Protein AF-A0A965ZUI9-F1 (afdb_monomer)

Structure (mmCIF, N/CA/C/O backbone):
data_AF-A0A965ZUI9-F1
#
_entry.id   AF-A0A965ZUI9-F1
#
loop_
_atom_site.group_PDB
_atom_site.id
_atom_site.type_symbol
_atom_site.label_atom_id
_atom_site.label_alt_id
_atom_site.label_comp_id
_atom_site.label_asym_id
_atom_site.label_entity_id
_atom_site.label_seq_id
_atom_site.pdbx_PDB_ins_code
_atom_site.Cartn_x
_atom_site.Cartn_y
_atom_site.Cartn_z
_atom_site.occupancy
_atom_site.B_iso_or_equiv
_atom_site.auth_seq_id
_atom_site.auth_comp_id
_atom_site.auth_asym_id
_atom_site.auth_atom_id
_atom_site.pdbx_PDB_model_num
ATOM 1 N N . MET A 1 1 ? 13.467 2.996 -20.764 1.00 70.00 1 MET A N 1
ATOM 2 C CA . MET A 1 1 ? 12.490 3.868 -20.070 1.00 70.00 1 MET A CA 1
ATOM 3 C C . MET A 1 1 ? 11.149 3.977 -20.804 1.00 70.00 1 MET A C 1
ATOM 5 O O . MET A 1 1 ? 10.152 3.563 -20.232 1.00 70.00 1 MET A O 1
ATOM 9 N N . TYR A 1 2 ? 11.096 4.438 -22.065 1.00 83.62 2 TYR A N 1
ATOM 10 C CA . TYR A 1 2 ? 9.827 4.562 -22.817 1.00 83.62 2 TYR A CA 1
ATOM 11 C C . TYR A 1 2 ? 9.056 3.245 -22.986 1.00 83.62 2 TYR A C 1
ATOM 13 O O . TYR A 1 2 ? 7.838 3.246 -22.861 1.00 83.62 2 TYR A O 1
ATOM 21 N N . SER A 1 3 ? 9.758 2.124 -23.203 1.00 86.81 3 SER A N 1
ATOM 22 C CA . SER A 1 3 ? 9.133 0.792 -23.276 1.00 86.81 3 SER A CA 1
ATOM 23 C C . SER A 1 3 ? 8.374 0.447 -21.988 1.00 86.81 3 SER A C 1
ATOM 25 O O . SER A 1 3 ? 7.198 0.108 -22.038 1.00 86.81 3 SER A O 1
ATOM 27 N N . ASN A 1 4 ? 8.997 0.636 -20.819 1.00 87.44 4 ASN A N 1
ATOM 28 C CA . ASN A 1 4 ? 8.360 0.354 -19.530 1.00 87.44 4 ASN A CA 1
ATOM 29 C C . ASN A 1 4 ? 7.111 1.219 -19.316 1.00 87.44 4 ASN A C 1
ATOM 31 O O . ASN A 1 4 ? 6.081 0.714 -18.881 1.00 87.44 4 ASN A O 1
ATOM 35 N N . LEU A 1 5 ? 7.193 2.514 -19.644 1.00 88.88 5 LEU A N 1
ATOM 36 C CA . LEU A 1 5 ? 6.052 3.426 -19.541 1.00 88.88 5 LEU A CA 1
ATOM 37 C C . LEU A 1 5 ? 4.929 3.032 -20.503 1.00 88.88 5 LEU A C 1
ATOM 39 O O . LEU A 1 5 ? 3.768 3.061 -20.111 1.00 88.88 5 LEU A O 1
ATOM 43 N N . ALA A 1 6 ? 5.259 2.614 -21.728 1.00 92.88 6 ALA A N 1
ATOM 44 C CA . ALA A 1 6 ? 4.278 2.122 -22.689 1.00 92.88 6 ALA A CA 1
ATOM 45 C C . ALA A 1 6 ? 3.588 0.846 -22.185 1.00 92.88 6 ALA A C 1
ATOM 47 O O . ALA A 1 6 ? 2.366 0.756 -22.242 1.00 92.88 6 ALA A O 1
ATOM 48 N N . ILE A 1 7 ? 4.344 -0.105 -21.630 1.00 92.38 7 ILE A N 1
ATOM 49 C CA . ILE A 1 7 ? 3.801 -1.341 -21.050 1.00 92.38 7 ILE A CA 1
ATOM 50 C C . ILE A 1 7 ? 2.856 -1.020 -19.885 1.00 92.38 7 ILE A C 1
ATOM 52 O O . ILE A 1 7 ? 1.738 -1.532 -19.851 1.00 92.38 7 ILE A O 1
ATOM 56 N N . LEU A 1 8 ? 3.266 -0.138 -18.965 1.00 91.44 8 LEU A N 1
ATOM 57 C CA . LEU A 1 8 ? 2.417 0.297 -17.853 1.00 91.44 8 LEU A CA 1
ATOM 58 C C . LEU A 1 8 ? 1.166 1.039 -18.334 1.00 91.44 8 LEU A C 1
ATOM 60 O O . LEU A 1 8 ? 0.082 0.794 -17.811 1.00 91.44 8 LEU 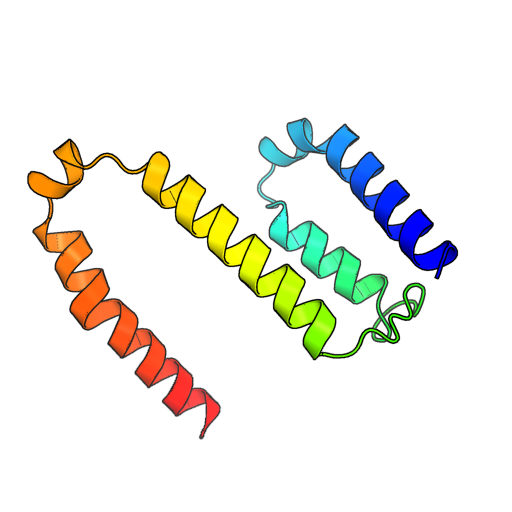A O 1
ATOM 64 N N . ALA A 1 9 ? 1.292 1.914 -19.333 1.00 94.12 9 ALA A N 1
ATOM 65 C CA . ALA A 1 9 ? 0.168 2.661 -19.889 1.00 94.12 9 ALA A CA 1
ATOM 66 C C . ALA A 1 9 ? -0.833 1.737 -20.594 1.00 94.12 9 ALA A C 1
ATOM 68 O O . ALA A 1 9 ? -2.034 1.851 -20.363 1.00 94.12 9 ALA A O 1
ATOM 69 N N . VAL A 1 10 ? -0.353 0.792 -21.409 1.00 95.50 10 VAL A N 1
ATOM 70 C CA . VAL A 1 10 ? -1.196 -0.205 -22.085 1.00 95.50 10 VAL A CA 1
ATOM 71 C C . VAL A 1 10 ? -1.888 -1.099 -21.063 1.00 95.50 10 VAL A C 1
ATOM 73 O O . VAL A 1 10 ? -3.090 -1.335 -21.178 1.00 95.50 10 VAL A O 1
ATOM 76 N N . PHE A 1 11 ? -1.164 -1.559 -20.040 1.00 95.00 11 PHE A N 1
ATOM 77 C CA . PHE A 1 11 ? -1.750 -2.353 -18.966 1.00 95.00 11 PHE A CA 1
ATOM 78 C C . PHE A 1 11 ? -2.809 -1.566 -18.190 1.00 95.00 11 PHE A C 1
ATOM 80 O O . PHE A 1 11 ? -3.922 -2.058 -18.016 1.00 95.00 11 PHE A O 1
ATOM 87 N N . GLY A 1 12 ? -2.500 -0.334 -17.779 1.00 94.94 12 GLY A N 1
ATOM 88 C CA . GLY A 1 12 ? -3.438 0.547 -17.087 1.00 94.94 12 GLY A CA 1
ATOM 89 C C . GLY A 1 12 ? -4.685 0.820 -17.923 1.00 94.94 12 GLY A C 1
ATOM 90 O O . GLY A 1 12 ? -5.795 0.674 -17.424 1.00 94.94 12 GLY A O 1
ATOM 91 N N . PHE A 1 13 ? -4.520 1.113 -19.214 1.00 96.31 13 PHE A N 1
ATOM 92 C CA . PHE A 1 13 ? -5.628 1.312 -20.147 1.00 96.31 13 PHE A CA 1
ATOM 93 C C . PHE A 1 13 ? -6.501 0.058 -20.285 1.00 96.31 13 PHE A C 1
ATOM 95 O O . PHE A 1 13 ? -7.723 0.137 -20.154 1.00 96.31 13 PHE A O 1
ATOM 102 N N . ALA A 1 14 ? -5.886 -1.108 -20.502 1.00 95.25 14 ALA A N 1
ATOM 103 C CA . ALA A 1 14 ? -6.602 -2.375 -20.607 1.00 95.25 14 ALA A CA 1
ATOM 104 C C . ALA A 1 14 ? -7.340 -2.718 -19.303 1.00 95.25 14 ALA A C 1
ATOM 106 O O . ALA A 1 14 ? -8.499 -3.134 -19.339 1.00 95.25 14 ALA A O 1
ATOM 107 N N . PHE A 1 15 ? -6.701 -2.493 -18.151 1.00 94.19 15 PHE A N 1
ATOM 108 C CA . PHE A 1 15 ? -7.326 -2.669 -16.847 1.00 94.19 15 PHE A CA 1
ATOM 109 C C . PHE A 1 15 ? -8.517 -1.723 -16.677 1.00 94.19 15 PHE A C 1
ATOM 111 O O . PHE A 1 15 ? -9.607 -2.189 -16.358 1.00 94.19 15 PHE A O 1
ATOM 118 N N . SER A 1 16 ? -8.360 -0.426 -16.953 1.00 93.81 16 SER A N 1
ATOM 119 C CA . SER A 1 16 ? -9.439 0.564 -16.855 1.00 93.81 16 SER A CA 1
ATOM 120 C C . SER A 1 16 ? -10.625 0.237 -17.765 1.00 93.81 16 SER A C 1
ATOM 122 O O . SER A 1 16 ? -11.769 0.382 -17.338 1.00 93.81 16 SER A O 1
ATOM 124 N N . ALA A 1 17 ? -10.378 -0.265 -18.978 1.00 94.75 17 ALA A N 1
ATOM 125 C CA . ALA A 1 17 ? -11.434 -0.672 -19.906 1.00 94.75 17 ALA A CA 1
ATOM 126 C C . ALA A 1 17 ? -12.283 -1.843 -19.373 1.00 94.75 17 ALA A C 1
ATOM 128 O O . ALA A 1 17 ? -13.474 -1.937 -19.670 1.00 94.75 17 ALA A O 1
ATOM 129 N N . VAL A 1 18 ? -11.687 -2.732 -18.572 1.00 93.06 18 VAL A N 1
ATOM 130 C CA . VAL A 1 18 ? -12.353 -3.931 -18.031 1.00 93.06 18 VAL A CA 1
ATOM 131 C C . VAL A 1 18 ? -12.696 -3.780 -16.539 1.00 93.06 18 VAL A C 1
ATOM 133 O O . VAL A 1 18 ? -13.398 -4.627 -15.984 1.00 93.06 18 VAL A O 1
ATOM 136 N N . ALA A 1 19 ? -12.288 -2.686 -15.887 1.00 90.75 19 ALA A N 1
ATOM 137 C CA . ALA A 1 19 ? -12.414 -2.473 -14.443 1.00 90.75 19 ALA A CA 1
ATOM 138 C C . ALA A 1 19 ? -13.854 -2.658 -13.939 1.00 90.75 19 ALA A C 1
ATOM 140 O O . ALA A 1 19 ? -14.078 -3.402 -12.987 1.00 90.75 19 ALA A O 1
ATOM 141 N N . GLY A 1 20 ? -14.846 -2.099 -14.643 1.00 88.31 20 GLY A N 1
ATOM 142 C CA . GLY A 1 20 ? -16.259 -2.259 -14.272 1.00 88.31 20 GLY A CA 1
ATOM 143 C C . GLY A 1 20 ? -16.780 -3.701 -14.381 1.00 88.31 20 GLY A C 1
ATOM 144 O O . GLY A 1 20 ? -17.730 -4.080 -13.697 1.00 88.31 20 GLY A O 1
ATOM 145 N N . ARG A 1 21 ? -16.161 -4.548 -15.217 1.00 87.00 21 ARG A N 1
ATOM 146 C CA . ARG A 1 21 ? -16.480 -5.984 -15.275 1.00 87.00 21 ARG A CA 1
ATOM 147 C C . ARG A 1 21 ? -15.746 -6.770 -14.190 1.00 87.00 21 ARG A C 1
ATOM 149 O O . ARG A 1 21 ? -16.318 -7.722 -13.660 1.00 87.00 21 ARG A O 1
ATOM 156 N N . ILE A 1 22 ? -14.522 -6.368 -13.850 1.00 86.56 22 ILE A N 1
ATOM 157 C CA . ILE A 1 22 ? -13.733 -6.952 -12.755 1.00 86.56 22 ILE A CA 1
ATOM 158 C C . ILE A 1 22 ? -14.409 -6.699 -11.407 1.00 86.56 22 ILE A C 1
ATOM 160 O O . ILE A 1 22 ? -14.446 -7.605 -10.584 1.00 86.56 22 ILE A O 1
ATOM 164 N N . GLU A 1 23 ? -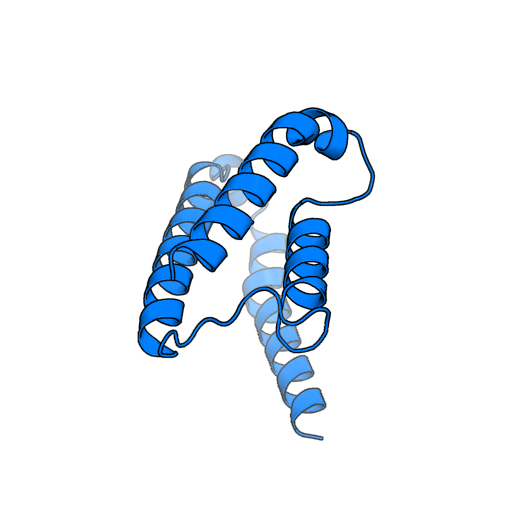15.036 -5.538 -11.211 1.00 84.50 23 GLU A N 1
ATOM 165 C CA . GLU A 1 23 ? -15.784 -5.215 -9.987 1.00 84.50 23 GLU A CA 1
ATOM 166 C C . GLU A 1 23 ? -16.925 -6.210 -9.694 1.00 84.50 23 GLU A C 1
ATOM 168 O O . GLU A 1 23 ? -17.279 -6.443 -8.542 1.00 84.50 23 GLU A O 1
ATOM 173 N N . ARG A 1 24 ? -17.471 -6.867 -10.728 1.00 83.94 24 ARG A N 1
ATOM 174 C CA . ARG A 1 24 ? -18.500 -7.916 -10.586 1.00 83.94 24 ARG A CA 1
ATOM 175 C C . ARG A 1 24 ? -17.926 -9.326 -10.394 1.00 83.94 24 ARG A C 1
ATOM 177 O O . ARG A 1 24 ? -18.691 -10.283 -10.275 1.00 83.94 24 ARG A O 1
ATOM 184 N N . SER A 1 25 ? -16.604 -9.481 -10.424 1.00 87.94 25 SER A N 1
ATOM 185 C CA . SER A 1 25 ? -15.895 -10.755 -10.277 1.00 87.94 25 SER A CA 1
ATOM 186 C C . SER A 1 25 ? -15.435 -10.982 -8.833 1.00 87.94 25 SER A C 1
ATOM 188 O O . SER A 1 25 ? -15.417 -10.075 -8.010 1.00 87.94 25 SER A O 1
ATOM 190 N N . ARG A 1 26 ? -15.010 -12.214 -8.523 1.00 85.56 26 ARG A N 1
ATOM 191 C CA . ARG A 1 2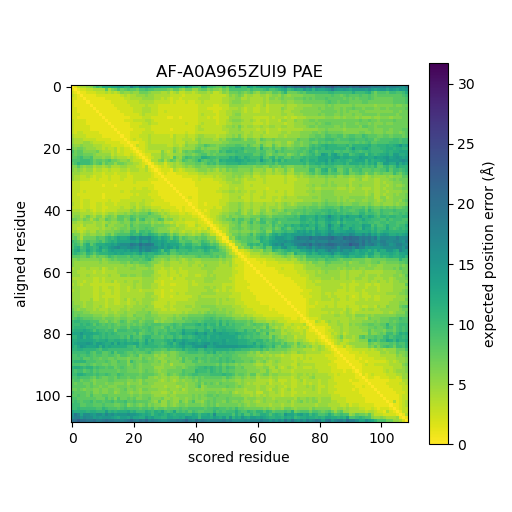6 ? -14.332 -12.543 -7.254 1.00 85.56 26 ARG A CA 1
ATOM 192 C C . ARG A 1 26 ? -12.863 -12.101 -7.224 1.00 85.56 26 ARG A C 1
ATOM 194 O O . ARG A 1 26 ? -12.239 -12.155 -6.170 1.00 85.56 26 ARG A O 1
ATOM 201 N N . ILE A 1 27 ? -12.294 -11.730 -8.372 1.00 88.44 27 ILE A N 1
ATOM 202 C CA . ILE A 1 27 ? -10.885 -11.338 -8.493 1.00 88.44 27 ILE A CA 1
ATOM 203 C C . ILE A 1 27 ? -10.763 -9.843 -8.201 1.00 88.44 27 ILE A C 1
ATOM 205 O O . ILE A 1 27 ? -11.358 -9.030 -8.904 1.00 88.44 27 ILE A O 1
ATOM 209 N N . SER A 1 28 ? -9.975 -9.481 -7.187 1.00 89.69 28 SER A N 1
ATOM 210 C CA . SER A 1 28 ? -9.743 -8.082 -6.826 1.00 89.69 28 SER A CA 1
ATOM 211 C C . SER A 1 28 ? -8.679 -7.430 -7.716 1.00 89.69 28 SER A C 1
ATOM 213 O O . SER A 1 28 ? -7.759 -8.092 -8.204 1.00 89.69 28 SER A O 1
ATOM 215 N N . GLY A 1 29 ? -8.778 -6.109 -7.896 1.00 89.25 29 GLY A N 1
ATOM 216 C CA . GLY A 1 29 ? -7.768 -5.313 -8.603 1.00 89.25 29 GLY A CA 1
ATOM 217 C C . GLY A 1 29 ? -6.334 -5.583 -8.116 1.00 89.25 29 GLY A C 1
ATOM 218 O O . GLY A 1 29 ? -5.492 -5.920 -8.947 1.00 89.25 29 GLY A O 1
ATOM 219 N N . PRO A 1 30 ? -6.049 -5.551 -6.797 1.00 91.88 30 PRO A N 1
ATOM 220 C CA . PRO A 1 30 ? -4.713 -5.838 -6.271 1.00 91.88 30 PRO A CA 1
ATOM 221 C C . PRO A 1 30 ? -4.124 -7.180 -6.728 1.00 91.88 30 PRO A C 1
ATOM 223 O O . PRO A 1 30 ? -2.943 -7.236 -7.058 1.00 91.88 30 PRO A O 1
ATOM 226 N N . ILE A 1 31 ? -4.932 -8.245 -6.824 1.00 93.44 31 ILE A N 1
ATOM 227 C CA . ILE A 1 31 ? -4.460 -9.560 -7.296 1.00 93.44 31 ILE A CA 1
ATOM 228 C C . ILE A 1 31 ? -3.978 -9.474 -8.749 1.00 93.44 31 ILE A C 1
ATOM 230 O O . ILE A 1 31 ? -2.926 -10.017 -9.084 1.00 93.44 31 ILE A O 1
ATOM 234 N N . ILE A 1 32 ? -4.718 -8.766 -9.607 1.00 93.94 32 ILE A N 1
ATOM 235 C CA . ILE A 1 32 ? -4.372 -8.600 -11.026 1.00 93.94 32 ILE A CA 1
ATOM 236 C C . ILE A 1 32 ? -3.073 -7.802 -11.170 1.00 93.94 32 ILE A C 1
ATOM 238 O O . ILE A 1 32 ? -2.199 -8.201 -11.937 1.00 93.94 32 ILE A O 1
ATOM 242 N N . PHE A 1 33 ? -2.918 -6.714 -10.411 1.00 93.00 33 PHE A N 1
ATOM 243 C CA . PHE A 1 33 ? -1.701 -5.897 -10.430 1.00 93.00 33 PHE A CA 1
ATOM 244 C C . PHE A 1 33 ? -0.474 -6.672 -9.930 1.00 93.00 33 PHE A C 1
ATOM 246 O O . PHE A 1 33 ? 0.584 -6.584 -10.550 1.00 93.00 33 PHE A O 1
ATOM 253 N N . ILE A 1 34 ? -0.612 -7.470 -8.864 1.00 93.50 34 ILE A N 1
ATOM 254 C CA . ILE A 1 34 ? 0.473 -8.327 -8.359 1.00 93.50 34 ILE A CA 1
ATOM 255 C C . ILE A 1 34 ? 0.864 -9.372 -9.407 1.00 93.50 34 ILE A C 1
ATOM 257 O O . ILE A 1 34 ? 2.047 -9.535 -9.701 1.00 93.50 34 ILE A O 1
ATOM 261 N N . PHE A 1 35 ? -0.115 -10.063 -9.995 1.00 94.25 35 PHE A N 1
ATOM 262 C CA . PHE A 1 35 ? 0.149 -11.100 -10.992 1.00 94.25 35 PHE A CA 1
ATOM 263 C C . PHE A 1 35 ? 0.802 -10.526 -12.252 1.00 94.25 35 PHE A C 1
ATOM 265 O O . PHE A 1 35 ? 1.773 -11.084 -12.761 1.00 94.25 35 PHE A O 1
ATOM 272 N N . PHE A 1 36 ? 0.319 -9.373 -12.717 1.00 94.19 36 PHE A N 1
ATOM 273 C CA . PHE A 1 36 ? 0.943 -8.651 -13.816 1.00 94.19 36 PHE A CA 1
ATOM 274 C C . PHE A 1 36 ? 2.380 -8.244 -13.479 1.00 94.19 36 PHE A C 1
ATOM 276 O O . PHE A 1 36 ? 3.270 -8.501 -14.280 1.00 94.19 36 PHE A O 1
ATOM 283 N N . GLY A 1 37 ? 2.629 -7.668 -12.299 1.00 91.25 37 GLY A N 1
ATOM 284 C CA . GLY A 1 37 ? 3.975 -7.285 -11.870 1.00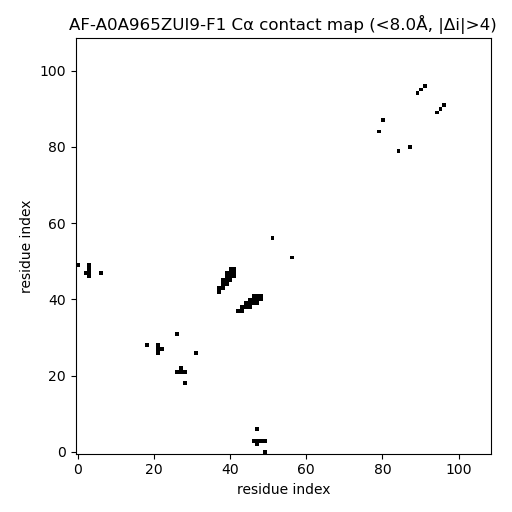 91.25 37 GLY A CA 1
ATOM 285 C C . GLY A 1 37 ? 4.937 -8.473 -11.792 1.00 91.25 37 GLY A C 1
ATOM 286 O O . GLY A 1 37 ? 6.073 -8.371 -12.250 1.00 91.25 37 GLY A O 1
ATOM 287 N N . LEU A 1 38 ? 4.469 -9.619 -11.290 1.00 92.75 38 LEU A N 1
ATOM 288 C CA . LEU A 1 38 ? 5.252 -10.855 -11.234 1.00 92.75 38 LEU A CA 1
ATOM 289 C C . LEU A 1 38 ? 5.601 -11.376 -12.637 1.00 92.75 38 LEU A C 1
ATOM 291 O O . LEU A 1 38 ? 6.751 -11.731 -12.889 1.00 92.75 38 LEU A O 1
ATOM 295 N N . LEU A 1 39 ? 4.627 -11.402 -13.552 1.00 94.06 39 LEU A N 1
ATOM 296 C CA . LEU A 1 39 ? 4.836 -11.864 -14.926 1.00 94.06 39 LEU A CA 1
ATOM 297 C C . LEU A 1 39 ? 5.656 -10.885 -15.768 1.00 94.06 39 LEU A C 1
ATOM 299 O O . LEU A 1 39 ? 6.455 -11.315 -16.589 1.00 94.06 39 LEU A O 1
ATOM 303 N N . ALA A 1 40 ? 5.445 -9.582 -15.615 1.00 91.31 40 ALA A N 1
ATOM 304 C CA . ALA A 1 40 ? 6.117 -8.565 -16.415 1.00 91.31 40 ALA A CA 1
ATOM 305 C C . ALA A 1 40 ? 7.512 -8.218 -15.871 1.00 91.31 40 ALA A C 1
ATOM 307 O O . ALA A 1 40 ? 8.353 -7.728 -16.625 1.00 91.31 40 ALA A O 1
ATOM 308 N N . GLY A 1 41 ? 7.763 -8.467 -14.584 1.00 87.06 41 GLY A N 1
ATOM 309 C CA . GLY A 1 41 ? 9.044 -8.224 -13.931 1.00 87.06 41 GLY A CA 1
ATOM 310 C C . GLY A 1 41 ? 10.126 -9.268 -14.251 1.00 87.06 41 GLY A C 1
ATOM 311 O O . GLY A 1 41 ? 9.891 -10.211 -15.014 1.00 87.06 41 GLY A O 1
ATOM 312 N N . PRO A 1 42 ? 11.319 -9.129 -13.641 1.00 84.56 42 PRO A N 1
ATOM 313 C CA . PRO A 1 42 ? 12.488 -9.972 -13.923 1.00 84.56 42 PRO A CA 1
ATOM 314 C C . PRO A 1 42 ? 12.291 -11.465 -13.630 1.00 84.56 42 PRO A C 1
ATOM 316 O O . PRO A 1 42 ? 12.912 -12.302 -14.271 1.00 84.56 42 PRO A O 1
ATOM 319 N N . LEU A 1 43 ? 11.422 -11.801 -12.670 1.00 84.88 43 LEU A N 1
ATOM 320 C CA . LEU A 1 43 ? 11.094 -13.185 -12.303 1.00 84.88 43 LEU A CA 1
ATOM 321 C C . LEU A 1 43 ? 10.197 -13.897 -13.333 1.00 84.88 43 LEU A C 1
ATOM 323 O O . LEU A 1 43 ? 10.086 -15.119 -13.290 1.00 84.88 43 LEU A O 1
ATOM 327 N N . GLY A 1 44 ? 9.536 -13.149 -14.220 1.00 88.56 44 GLY A N 1
ATOM 328 C CA . GLY A 1 44 ? 8.649 -13.680 -15.250 1.00 88.56 44 GLY A CA 1
ATOM 329 C C . GLY A 1 44 ? 9.258 -13.567 -16.645 1.00 88.56 44 GLY A C 1
ATOM 330 O O . GLY A 1 44 ? 10.197 -14.272 -17.000 1.00 88.56 44 GLY A O 1
ATOM 331 N N . LEU A 1 45 ? 8.683 -12.684 -17.456 1.00 88.06 45 LEU A N 1
ATOM 332 C CA . LEU A 1 45 ? 9.054 -12.435 -18.849 1.00 88.06 45 LEU A CA 1
ATOM 333 C C . LEU A 1 45 ? 10.170 -11.387 -18.993 1.00 88.06 45 LEU A C 1
ATOM 335 O O . LEU A 1 45 ? 10.648 -11.173 -20.104 1.00 88.06 45 LEU A O 1
ATOM 339 N N . GLY A 1 46 ? 10.557 -10.697 -17.911 1.00 85.88 46 GLY A N 1
ATOM 340 C CA . GLY A 1 46 ? 11.624 -9.688 -17.935 1.00 85.88 46 GLY A CA 1
ATOM 341 C C . GLY A 1 46 ? 11.330 -8.477 -18.830 1.00 85.88 46 GLY A C 1
ATOM 342 O O . GLY A 1 46 ? 12.253 -7.811 -19.296 1.00 85.88 46 GLY A O 1
ATOM 343 N N . LEU A 1 47 ? 10.048 -8.199 -19.092 1.00 85.56 47 LEU A N 1
ATOM 344 C CA . LEU A 1 47 ? 9.584 -7.128 -19.985 1.00 85.56 47 LEU A CA 1
ATOM 345 C C . LEU A 1 47 ? 9.824 -5.735 -19.394 1.00 85.56 47 LEU A C 1
ATOM 347 O O . LEU A 1 47 ? 10.011 -4.763 -20.127 1.00 85.56 47 LEU A O 1
ATOM 351 N N . ILE A 1 48 ? 9.789 -5.641 -18.067 1.00 82.81 48 ILE A N 1
ATOM 352 C CA . ILE A 1 48 ? 9.944 -4.408 -17.312 1.00 82.81 48 ILE A CA 1
ATOM 353 C C . ILE A 1 48 ? 11.267 -4.467 -16.549 1.00 82.81 48 ILE A C 1
ATOM 355 O O . ILE A 1 48 ? 11.408 -5.224 -15.591 1.00 82.81 48 ILE A O 1
ATOM 359 N N . ASN A 1 49 ? 12.207 -3.608 -16.942 1.00 77.50 49 ASN A N 1
ATOM 360 C CA . ASN A 1 49 ? 13.462 -3.394 -16.222 1.00 77.50 49 ASN A CA 1
ATOM 361 C C . ASN A 1 49 ? 13.483 -1.970 -15.680 1.00 77.50 49 ASN A C 1
ATOM 363 O O . ASN A 1 49 ? 13.766 -1.018 -16.413 1.00 77.50 49 ASN A O 1
ATOM 367 N N . PHE A 1 50 ? 13.094 -1.821 -14.418 1.00 70.75 50 PHE A N 1
ATOM 368 C CA . PHE A 1 50 ? 13.184 -0.561 -13.699 1.00 70.75 50 PHE A CA 1
ATOM 369 C C . PHE A 1 50 ? 14.511 -0.510 -12.957 1.00 70.75 50 PHE A C 1
ATOM 371 O O . PHE A 1 50 ? 14.676 -1.191 -11.953 1.00 70.75 50 PHE A O 1
ATOM 378 N N . ASP A 1 51 ? 15.425 0.326 -13.439 1.00 69.81 51 ASP A N 1
ATOM 379 C CA . ASP A 1 51 ? 16.607 0.748 -12.683 1.00 69.81 51 ASP A CA 1
ATOM 380 C C . ASP A 1 51 ? 16.219 1.941 -11.791 1.00 69.81 51 ASP A C 1
ATOM 382 O O . ASP A 1 51 ? 16.756 3.038 -11.895 1.00 69.81 51 ASP A O 1
ATOM 386 N N . ILE A 1 52 ? 15.131 1.766 -11.032 1.00 66.44 52 ILE A N 1
ATOM 387 C CA . ILE A 1 52 ? 14.591 2.786 -10.132 1.00 66.44 52 ILE A CA 1
ATOM 388 C C . ILE A 1 52 ? 15.273 2.580 -8.788 1.00 66.44 52 ILE A C 1
ATOM 390 O O . ILE A 1 52 ? 15.149 1.509 -8.185 1.00 66.44 52 ILE A O 1
ATOM 394 N N . GLU A 1 53 ? 15.967 3.606 -8.301 1.00 72.38 53 GLU A N 1
ATOM 395 C CA . GLU A 1 53 ? 16.532 3.570 -6.958 1.00 72.38 53 GLU A CA 1
ATOM 396 C C . GLU A 1 53 ? 15.418 3.355 -5.924 1.00 72.38 53 GLU A C 1
ATOM 398 O O . GLU A 1 53 ? 14.333 3.936 -6.007 1.00 72.38 53 GLU A O 1
ATOM 403 N N . ALA A 1 54 ? 15.694 2.552 -4.893 1.00 75.69 54 ALA A N 1
ATOM 404 C CA . ALA A 1 54 ? 14.729 2.260 -3.829 1.00 75.69 54 ALA A CA 1
ATOM 405 C C . ALA A 1 54 ? 14.141 3.533 -3.179 1.00 75.69 54 ALA A C 1
ATOM 407 O O . ALA A 1 54 ? 13.022 3.513 -2.665 1.00 75.69 54 ALA A O 1
ATOM 408 N N . VAL A 1 55 ? 14.881 4.647 -3.233 1.00 79.50 55 VAL A N 1
ATOM 409 C CA . VAL A 1 55 ? 14.457 5.967 -2.757 1.00 79.50 55 VAL A CA 1
ATOM 410 C C . VAL A 1 55 ? 13.282 6.514 -3.572 1.00 79.50 55 VAL A C 1
ATOM 412 O O . VAL A 1 55 ? 12.283 6.928 -2.987 1.00 79.50 55 VAL A O 1
ATOM 415 N N . GLU A 1 56 ? 13.351 6.476 -4.902 1.00 81.25 56 GLU A N 1
ATOM 416 C CA . GLU A 1 56 ? 12.288 6.994 -5.773 1.00 81.25 56 GLU A CA 1
ATOM 417 C C . GLU A 1 56 ? 11.000 6.172 -5.635 1.00 81.25 56 GLU A C 1
ATOM 419 O O . GLU A 1 56 ? 9.903 6.728 -5.524 1.00 81.25 56 GLU A O 1
ATOM 424 N N . MET A 1 57 ? 11.127 4.842 -5.547 1.00 84.50 57 MET A N 1
ATOM 425 C CA . MET A 1 57 ? 9.981 3.960 -5.306 1.00 84.50 57 MET A CA 1
ATOM 426 C C . MET A 1 57 ? 9.338 4.224 -3.939 1.00 84.50 57 MET A C 1
ATOM 428 O O . MET A 1 57 ? 8.109 4.234 -3.831 1.00 84.50 57 MET A O 1
ATOM 432 N N . ARG A 1 58 ? 10.148 4.479 -2.903 1.00 89.62 58 ARG A N 1
ATOM 433 C CA . ARG A 1 58 ? 9.648 4.812 -1.566 1.00 89.62 58 ARG A CA 1
ATOM 434 C C . ARG A 1 58 ? 8.833 6.103 -1.569 1.00 89.62 58 ARG A C 1
ATOM 436 O O . ARG A 1 58 ? 7.767 6.115 -0.968 1.00 89.62 58 ARG A O 1
ATOM 443 N N . VAL A 1 59 ? 9.264 7.146 -2.281 1.00 93.06 59 VAL A N 1
ATOM 444 C CA . VAL A 1 59 ? 8.497 8.404 -2.362 1.00 93.06 59 VAL A CA 1
ATOM 445 C C . VAL A 1 59 ? 7.106 8.167 -2.961 1.00 93.06 59 VAL A C 1
ATOM 447 O O . VAL A 1 59 ? 6.110 8.639 -2.412 1.00 93.06 59 VAL A O 1
ATOM 450 N N . ILE A 1 60 ? 7.010 7.399 -4.051 1.00 91.50 60 ILE A N 1
ATOM 451 C CA . ILE A 1 60 ? 5.717 7.077 -4.679 1.00 91.50 60 ILE A CA 1
ATOM 452 C C . ILE A 1 60 ? 4.850 6.238 -3.733 1.00 91.50 60 ILE A C 1
ATOM 454 O O . ILE A 1 60 ? 3.648 6.494 -3.612 1.00 91.50 60 ILE A O 1
ATOM 458 N N . ALA A 1 61 ? 5.444 5.257 -3.049 1.00 93.00 61 ALA A N 1
ATOM 459 C CA . ALA A 1 61 ? 4.739 4.410 -2.093 1.00 93.00 61 ALA A CA 1
ATOM 460 C C . ALA A 1 61 ? 4.200 5.218 -0.903 1.00 93.00 61 ALA A C 1
ATOM 462 O O . ALA A 1 61 ? 3.024 5.085 -0.572 1.00 93.00 61 ALA A O 1
ATOM 463 N N . ASP A 1 62 ? 5.015 6.094 -0.316 1.00 95.56 62 ASP A N 1
ATOM 464 C CA . ASP A 1 62 ? 4.633 6.928 0.826 1.00 95.56 62 ASP A CA 1
ATOM 465 C C . ASP A 1 62 ? 3.522 7.918 0.445 1.00 95.56 62 ASP A C 1
ATOM 467 O O . ASP A 1 62 ? 2.543 8.064 1.179 1.00 95.56 62 ASP A O 1
ATOM 471 N N . LEU A 1 63 ? 3.613 8.545 -0.735 1.00 97.00 63 LEU A N 1
ATOM 472 C CA . LEU A 1 63 ? 2.559 9.426 -1.250 1.00 97.00 63 LEU A CA 1
ATOM 473 C C . LEU A 1 63 ? 1.256 8.668 -1.520 1.00 97.00 63 LEU A C 1
ATOM 475 O O . LEU A 1 63 ? 0.176 9.146 -1.168 1.00 97.00 63 LEU A O 1
ATOM 479 N N . THR A 1 64 ? 1.346 7.478 -2.116 1.00 95.06 64 THR A N 1
ATOM 480 C CA . THR A 1 64 ? 0.172 6.638 -2.383 1.00 95.06 64 THR A CA 1
ATOM 481 C C . THR A 1 64 ? -0.470 6.177 -1.076 1.00 95.06 64 THR A C 1
ATOM 483 O O . THR A 1 64 ? -1.690 6.250 -0.937 1.00 95.06 64 THR A O 1
ATOM 486 N N . LEU A 1 65 ? 0.333 5.763 -0.092 1.00 96.69 65 LEU A N 1
ATOM 487 C CA . LEU A 1 65 ? -0.137 5.371 1.235 1.00 96.69 65 LEU A CA 1
ATOM 488 C C . LEU A 1 65 ? -0.826 6.542 1.940 1.00 96.69 65 LEU A C 1
ATOM 490 O O . LEU A 1 65 ? -1.918 6.367 2.477 1.00 96.69 65 LEU A O 1
ATOM 494 N N . ALA A 1 66 ? -0.228 7.734 1.907 1.00 97.62 66 ALA A N 1
ATOM 495 C CA . ALA A 1 66 ? -0.827 8.933 2.483 1.00 97.62 66 ALA A CA 1
ATOM 496 C C . ALA A 1 66 ? -2.185 9.250 1.837 1.00 97.62 66 ALA A C 1
ATOM 498 O O . ALA A 1 66 ? -3.152 9.520 2.550 1.00 97.62 66 ALA A O 1
ATOM 499 N N . LEU A 1 67 ? -2.283 9.159 0.506 1.00 97.62 67 LEU A N 1
ATOM 500 C CA . LEU A 1 67 ? -3.534 9.375 -0.221 1.00 97.62 67 LEU A CA 1
ATOM 501 C C . LEU A 1 67 ? -4.604 8.338 0.150 1.00 97.62 67 LEU A C 1
ATOM 503 O O . LEU A 1 67 ? -5.737 8.715 0.438 1.00 97.62 67 LEU A O 1
ATOM 507 N N . VAL A 1 68 ? -4.256 7.048 0.169 1.00 95.50 68 VAL A N 1
ATOM 508 C CA . VAL A 1 68 ? -5.196 5.965 0.506 1.00 95.50 68 VAL A CA 1
ATOM 509 C C . VAL A 1 68 ? -5.687 6.100 1.948 1.00 95.50 68 VAL A C 1
ATOM 511 O O . VAL A 1 68 ? -6.895 6.114 2.175 1.00 95.50 68 VAL A O 1
ATOM 514 N N . LEU A 1 69 ? -4.779 6.299 2.911 1.00 95.94 69 LEU A N 1
ATOM 515 C CA . LEU A 1 69 ? -5.142 6.509 4.317 1.00 95.94 69 LEU A CA 1
ATOM 516 C C . LEU A 1 69 ? -6.026 7.748 4.500 1.00 95.94 69 LEU A C 1
ATOM 518 O O . LEU A 1 69 ? -6.938 7.738 5.327 1.00 95.94 69 LEU A O 1
ATOM 522 N N . PHE A 1 70 ? -5.782 8.807 3.725 1.00 97.06 70 PHE A N 1
ATOM 523 C CA . PHE A 1 70 ? -6.612 10.006 3.746 1.00 97.06 70 PHE A CA 1
ATOM 524 C C . PHE A 1 70 ? -8.021 9.746 3.195 1.00 97.06 70 PHE A C 1
ATOM 526 O O . PHE A 1 70 ? -8.997 10.156 3.821 1.00 97.06 70 PHE A O 1
ATOM 533 N N . ILE A 1 71 ? -8.146 9.048 2.061 1.00 96.56 71 ILE A N 1
ATOM 534 C CA . ILE A 1 71 ? -9.445 8.695 1.464 1.00 96.56 71 ILE A CA 1
ATOM 535 C C . ILE A 1 71 ? -10.258 7.809 2.417 1.00 96.56 71 ILE A C 1
ATOM 537 O O . ILE A 1 71 ? -11.450 8.055 2.621 1.00 96.56 71 ILE A O 1
ATOM 541 N N . ASP A 1 72 ? -9.621 6.818 3.038 1.00 94.19 72 ASP A N 1
ATOM 542 C CA . ASP A 1 72 ? -10.278 5.938 4.006 1.00 94.19 72 ASP A CA 1
ATOM 543 C C . ASP A 1 72 ? -10.733 6.716 5.250 1.00 94.19 72 ASP A C 1
ATOM 545 O O . ASP A 1 72 ? -11.859 6.537 5.723 1.00 94.19 72 ASP A O 1
ATOM 549 N N . ALA A 1 73 ? -9.902 7.638 5.749 1.00 92.50 73 ALA A N 1
ATOM 550 C CA . ALA 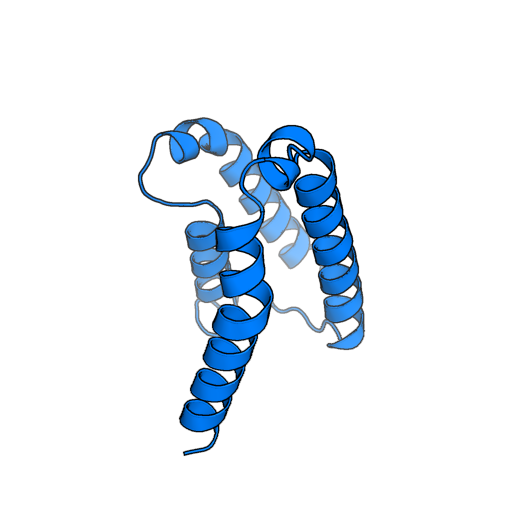A 1 73 ? -10.261 8.510 6.865 1.00 92.50 73 ALA A CA 1
ATOM 551 C C . ALA A 1 73 ? -11.409 9.474 6.517 1.00 92.50 73 ALA A C 1
ATOM 553 O O . ALA A 1 73 ? -12.291 9.693 7.348 1.00 92.50 73 ALA A O 1
ATOM 554 N N . ALA A 1 74 ? -11.433 10.023 5.298 1.00 95.06 74 ALA A N 1
ATOM 555 C CA . ALA A 1 74 ? -12.479 10.933 4.833 1.00 95.06 74 ALA A CA 1
ATOM 556 C C . ALA A 1 74 ? -13.845 10.239 4.683 1.00 95.06 74 ALA A C 1
ATOM 558 O O . ALA A 1 74 ? -14.879 10.853 4.943 1.00 95.06 74 ALA A O 1
ATOM 559 N N . ASN A 1 75 ? -13.854 8.956 4.310 1.00 94.19 75 ASN A N 1
ATOM 560 C CA . ASN A 1 75 ? -15.074 8.151 4.197 1.00 94.19 75 ASN A CA 1
ATOM 561 C C . ASN A 1 75 ? -15.537 7.537 5.535 1.00 94.19 75 ASN A C 1
ATOM 563 O O . ASN A 1 75 ? -16.625 6.958 5.608 1.00 94.19 75 ASN A O 1
ATOM 567 N N . ALA A 1 76 ? -14.744 7.640 6.606 1.00 92.00 76 ALA A N 1
ATOM 568 C CA . ALA A 1 76 ? -15.059 7.014 7.884 1.00 92.00 76 ALA A CA 1
ATOM 569 C C . ALA A 1 76 ? -16.243 7.694 8.601 1.00 92.00 76 ALA A C 1
ATOM 571 O O . ALA A 1 76 ? -16.259 8.898 8.857 1.00 92.00 76 ALA A O 1
ATOM 572 N N . ASN A 1 77 ? -17.232 6.900 9.025 1.00 90.25 77 ASN A N 1
ATOM 573 C CA . ASN A 1 77 ? -18.387 7.404 9.768 1.00 90.25 77 ASN A CA 1
ATOM 574 C C . ASN A 1 77 ? -18.075 7.538 11.273 1.00 90.25 77 ASN A C 1
ATOM 576 O O . ASN A 1 77 ? -18.252 6.596 12.056 1.00 90.25 77 ASN A O 1
ATOM 580 N N . LEU A 1 78 ? -17.652 8.734 11.699 1.00 88.12 78 LEU A N 1
ATOM 581 C CA . LEU A 1 78 ? -17.327 9.012 13.106 1.00 88.12 78 LEU A CA 1
ATOM 582 C C . LEU A 1 78 ? -18.522 8.857 14.060 1.00 88.12 78 LEU A C 1
ATOM 584 O O . LEU A 1 78 ? -18.323 8.545 15.234 1.00 88.12 78 LEU A O 1
ATOM 588 N N . SER A 1 79 ? -19.754 9.064 13.583 1.00 88.81 79 SER A N 1
ATOM 589 C CA . SER A 1 79 ? -20.959 8.912 14.409 1.00 88.81 79 SER A CA 1
ATOM 590 C C . SER A 1 79 ? -21.143 7.453 14.839 1.00 88.81 79 SER A C 1
ATOM 592 O O . SER A 1 79 ? -21.259 7.161 16.029 1.00 88.81 79 SER A O 1
ATOM 594 N N . THR A 1 80 ? -21.042 6.521 13.888 1.00 88.62 80 THR A N 1
ATOM 595 C CA . THR A 1 80 ? -21.125 5.079 14.165 1.00 88.62 80 THR A CA 1
ATOM 596 C C . THR A 1 80 ? -19.954 4.613 15.025 1.00 88.62 80 THR A C 1
ATOM 598 O O . THR A 1 80 ? -20.150 3.829 15.958 1.00 88.62 80 THR A O 1
ATOM 601 N N . LEU A 1 81 ? -18.750 5.135 14.756 1.00 85.81 81 LEU A N 1
ATOM 602 C CA . LEU A 1 81 ? -17.555 4.811 15.530 1.00 85.81 81 LEU A CA 1
ATOM 603 C C . LEU A 1 81 ? -17.689 5.238 16.992 1.00 85.81 81 LEU A C 1
ATOM 605 O O . LEU A 1 81 ? -17.302 4.472 17.864 1.00 85.81 81 LEU A O 1
ATOM 609 N N . ARG A 1 82 ? -18.260 6.414 17.286 1.00 85.12 82 ARG A N 1
ATOM 610 C CA . ARG A 1 82 ? -18.497 6.852 18.673 1.00 85.12 82 ARG A CA 1
ATOM 611 C C . ARG A 1 82 ? -19.478 5.937 19.404 1.00 85.12 82 ARG A C 1
ATOM 613 O O . ARG A 1 82 ? -19.229 5.599 20.557 1.00 85.12 82 ARG A O 1
ATOM 620 N N . THR A 1 83 ? -20.541 5.497 18.733 1.00 88.56 83 THR A N 1
ATOM 621 C CA . THR A 1 83 ? -21.562 4.619 19.328 1.00 88.56 83 THR A CA 1
ATOM 622 C C . THR A 1 83 ? -21.047 3.193 19.562 1.00 88.56 83 THR A C 1
ATOM 624 O O . THR A 1 83 ? -21.359 2.591 20.585 1.00 88.56 83 THR A O 1
ATOM 627 N N . HIS A 1 84 ? -20.206 2.660 18.666 1.00 88.19 84 HIS A N 1
ATOM 628 C CA . HIS A 1 84 ? -19.694 1.281 18.728 1.00 88.19 84 HIS A CA 1
ATOM 629 C C . HIS A 1 84 ? -18.159 1.212 18.847 1.00 88.19 84 HIS A C 1
ATOM 631 O O . HIS A 1 84 ? -17.515 0.318 18.298 1.00 88.19 84 HIS A O 1
ATOM 637 N N . ALA A 1 85 ? -17.552 2.137 19.598 1.00 87.19 85 ALA A N 1
ATOM 638 C CA . ALA A 1 85 ? -16.094 2.308 19.656 1.00 87.19 85 ALA A CA 1
ATOM 639 C C . ALA A 1 85 ? -15.337 1.118 20.267 1.00 87.19 85 ALA A C 1
ATOM 641 O O . ALA A 1 85 ? -14.127 0.981 20.083 1.00 87.19 85 ALA A O 1
ATOM 642 N N . ILE A 1 86 ? -16.015 0.268 21.041 1.00 91.00 86 ILE A N 1
ATOM 643 C CA . ILE A 1 86 ? -15.339 -0.706 21.898 1.00 91.00 86 ILE A CA 1
ATOM 644 C C . ILE A 1 86 ? -14.656 -1.830 21.110 1.00 91.00 86 ILE A C 1
ATOM 646 O O . ILE A 1 86 ? -13.556 -2.242 21.484 1.00 91.00 86 ILE A O 1
ATOM 650 N N . ILE A 1 87 ? -15.267 -2.290 20.011 1.00 90.56 87 ILE A N 1
ATOM 651 C CA . ILE A 1 87 ? -14.723 -3.376 19.183 1.00 90.56 87 ILE A CA 1
ATOM 652 C C . ILE A 1 87 ? -13.531 -2.870 18.353 1.00 90.56 87 ILE A C 1
ATOM 654 O O . ILE A 1 87 ? -12.44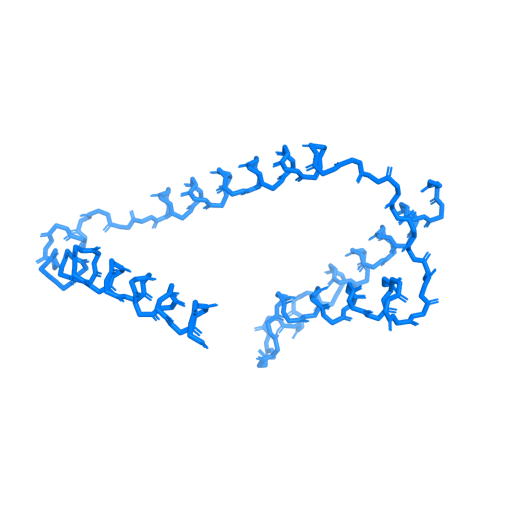6 -3.438 18.511 1.00 90.56 87 ILE A O 1
ATOM 658 N N . PRO A 1 88 ? -13.646 -1.776 17.563 1.00 90.06 88 PRO A N 1
ATOM 659 C CA . PRO A 1 88 ? -12.515 -1.247 16.800 1.00 90.06 88 PRO A CA 1
ATOM 660 C C . PRO A 1 88 ? -11.342 -0.841 17.696 1.00 90.06 88 PRO A C 1
ATOM 662 O O . PRO A 1 88 ? -10.194 -1.122 17.368 1.00 90.06 88 PRO A O 1
ATOM 665 N N . ARG A 1 89 ? -11.610 -0.261 18.876 1.00 93.06 89 ARG A N 1
ATOM 666 C CA . ARG A 1 89 ? -10.555 0.121 19.828 1.00 93.06 89 ARG A CA 1
ATOM 667 C C . ARG A 1 89 ? -9.763 -1.084 20.334 1.00 93.06 89 ARG A C 1
ATOM 669 O O . ARG A 1 89 ? -8.541 -1.012 20.404 1.00 93.06 89 ARG A O 1
ATOM 676 N N . ARG A 1 90 ? -10.426 -2.191 20.691 1.00 94.19 90 ARG A N 1
ATOM 677 C CA . ARG A 1 90 ? -9.727 -3.414 21.131 1.00 94.19 90 ARG A CA 1
ATOM 678 C C . ARG A 1 90 ? -8.961 -4.076 19.984 1.00 94.19 90 ARG A C 1
ATOM 680 O O . ARG A 1 90 ? -7.845 -4.535 20.203 1.00 94.19 90 ARG A O 1
ATOM 687 N N . MET A 1 91 ? -9.528 -4.084 18.778 1.00 92.94 91 MET A N 1
ATOM 688 C CA . MET A 1 91 ? -8.851 -4.567 17.567 1.00 92.94 91 MET A CA 1
ATOM 689 C C . MET A 1 91 ? -7.587 -3.750 17.260 1.00 92.94 91 MET A C 1
ATOM 691 O O . MET A 1 91 ? -6.550 -4.332 16.969 1.00 92.94 91 MET A O 1
ATOM 695 N N . LEU A 1 92 ? -7.638 -2.421 17.391 1.00 92.00 92 LEU A N 1
ATOM 696 C CA . LEU A 1 92 ? -6.495 -1.546 17.122 1.00 92.00 92 LEU A CA 1
ATOM 697 C C . LEU A 1 92 ? -5.420 -1.616 18.218 1.00 92.00 92 LEU A C 1
ATOM 699 O O . LEU A 1 92 ? -4.240 -1.657 17.905 1.00 92.00 92 LEU A O 1
ATOM 703 N N . LEU A 1 93 ? -5.812 -1.619 19.497 1.00 95.06 93 LEU A N 1
ATOM 704 C CA . LEU A 1 93 ? -4.857 -1.575 20.613 1.00 95.06 93 LEU A CA 1
ATOM 705 C C . LEU A 1 93 ? -4.244 -2.933 20.950 1.00 95.06 93 LEU A C 1
ATOM 707 O O . LEU A 1 93 ? -3.111 -2.982 21.411 1.00 95.06 93 LEU A O 1
ATOM 711 N N . PHE A 1 94 ? -4.985 -4.025 20.761 1.00 95.69 94 PH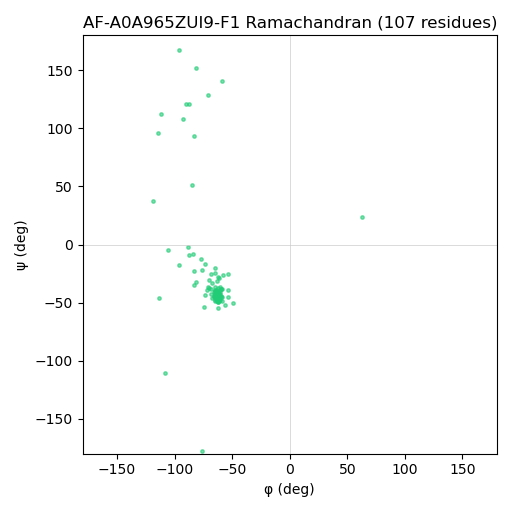E A N 1
ATOM 712 C CA . PHE A 1 94 ? -4.496 -5.367 21.078 1.00 95.69 94 PHE A CA 1
ATOM 713 C C . PHE A 1 94 ? -4.319 -6.216 19.825 1.00 95.69 94 PHE A C 1
ATOM 715 O O . PHE A 1 94 ? -3.279 -6.844 19.671 1.00 95.69 94 PHE A O 1
ATOM 722 N N . GLY A 1 95 ? -5.297 -6.216 18.915 1.00 94.38 95 GLY A N 1
ATOM 723 C CA . GLY A 1 95 ? -5.253 -7.046 17.707 1.00 94.38 95 GLY A CA 1
ATOM 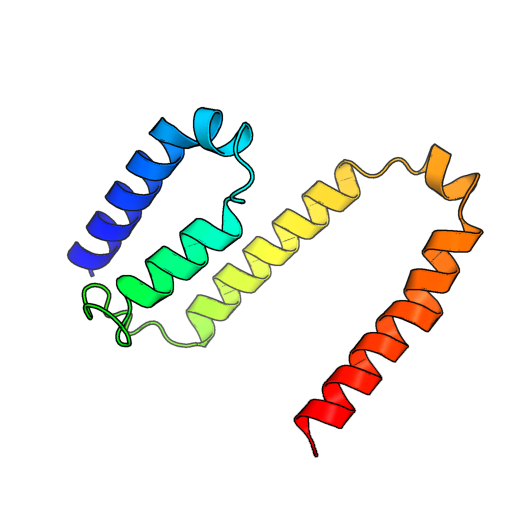724 C C . GLY A 1 95 ? -4.086 -6.692 16.785 1.00 94.38 95 GLY A C 1
ATOM 725 O O . GLY A 1 95 ? -3.272 -7.555 16.477 1.00 94.38 95 GLY A O 1
ATOM 726 N N . LEU A 1 96 ? -3.964 -5.422 16.389 1.00 96.00 96 LEU A N 1
ATOM 727 C CA . LEU A 1 96 ? -2.919 -4.972 15.466 1.00 96.00 96 LEU A CA 1
ATOM 728 C C . LEU A 1 96 ? -1.498 -5.177 16.032 1.00 96.00 96 LEU A C 1
ATOM 730 O O . LEU A 1 96 ? -0.696 -5.807 15.341 1.00 96.00 96 LEU A O 1
ATOM 734 N N . PRO A 1 97 ? -1.168 -4.766 17.275 1.00 95.81 97 PRO A N 1
ATOM 735 C CA . PRO A 1 97 ? 0.152 -5.023 17.849 1.00 95.81 97 PRO A CA 1
ATOM 736 C C . PRO A 1 97 ? 0.461 -6.509 17.999 1.00 95.81 97 PRO A C 1
ATOM 738 O 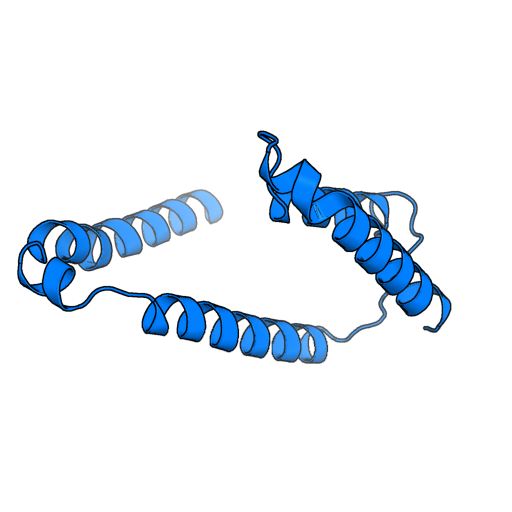O . PRO A 1 97 ? 1.590 -6.919 17.747 1.00 95.81 97 PRO A O 1
ATOM 741 N N . LEU A 1 98 ? -0.532 -7.328 18.362 1.00 95.88 98 LEU A N 1
ATOM 742 C CA . LEU A 1 98 ? -0.340 -8.769 18.501 1.00 95.88 98 LEU A CA 1
ATOM 743 C C . LEU A 1 98 ? -0.080 -9.436 17.144 1.00 95.88 98 LEU A C 1
ATOM 745 O O . LEU A 1 98 ? 0.833 -10.249 17.046 1.00 95.88 98 LEU A O 1
ATOM 749 N N . CYS A 1 99 ? -0.815 -9.063 16.091 1.00 94.94 99 CYS A N 1
ATOM 750 C CA . CYS A 1 99 ? -0.560 -9.551 14.733 1.00 94.94 99 CYS A CA 1
ATOM 751 C C . CYS A 1 99 ? 0.839 -9.159 14.237 1.00 94.94 99 CYS A C 1
ATOM 753 O O . CYS A 1 99 ? 1.530 -9.995 13.656 1.00 94.94 99 CYS A O 1
ATOM 755 N N . ILE A 1 100 ? 1.277 -7.921 14.499 1.00 95.31 100 ILE A N 1
ATOM 756 C CA . ILE A 1 100 ? 2.632 -7.463 14.153 1.00 95.31 100 ILE A CA 1
ATOM 757 C C . ILE A 1 100 ? 3.683 -8.264 14.931 1.00 95.31 100 ILE A C 1
ATOM 759 O O . ILE A 1 100 ? 4.642 -8.741 14.331 1.00 95.31 100 ILE A O 1
ATOM 763 N N . ALA A 1 101 ? 3.496 -8.456 16.241 1.00 95.88 101 ALA A N 1
ATOM 764 C CA . ALA A 1 101 ? 4.430 -9.205 17.081 1.00 95.88 101 ALA A CA 1
ATOM 765 C C . ALA A 1 101 ? 4.540 -10.678 16.662 1.00 95.88 101 ALA A C 1
ATOM 767 O O . ALA A 1 101 ? 5.646 -11.203 16.563 1.00 95.88 101 ALA A O 1
ATOM 768 N N . LEU A 1 102 ? 3.411 -11.335 16.375 1.00 96.12 102 LEU A N 1
ATOM 769 C CA . LEU A 1 102 ? 3.392 -12.718 15.896 1.00 96.12 102 LEU A CA 1
ATOM 770 C C . LEU A 1 102 ? 4.050 -12.851 14.520 1.00 96.12 102 LEU A C 1
ATOM 772 O O . LEU A 1 102 ? 4.870 -13.745 14.335 1.00 96.12 102 LEU A O 1
ATOM 776 N N . GLY A 1 103 ? 3.746 -11.954 13.577 1.00 94.50 103 GLY A N 1
ATOM 777 C CA . GLY A 1 103 ? 4.383 -11.957 12.257 1.00 94.50 103 GLY A CA 1
ATOM 778 C C . GLY A 1 103 ? 5.892 -11.705 12.330 1.00 94.50 103 GLY A C 1
ATOM 779 O O . GLY A 1 103 ? 6.659 -12.374 11.640 1.00 94.50 103 GLY A O 1
ATOM 780 N N . ALA A 1 104 ? 6.328 -10.793 13.206 1.00 95.12 104 ALA A N 1
ATOM 781 C CA . ALA A 1 104 ? 7.746 -10.557 13.468 1.00 95.12 104 ALA A CA 1
ATOM 782 C C . ALA A 1 104 ? 8.414 -11.808 14.052 1.00 95.12 104 ALA A C 1
ATOM 784 O O . ALA A 1 104 ? 9.452 -12.223 13.548 1.00 95.12 104 ALA A O 1
ATOM 785 N N . TRP A 1 105 ? 7.782 -12.452 15.039 1.00 96.00 105 TRP A N 1
ATOM 786 C CA . TRP A 1 105 ? 8.281 -13.692 15.632 1.00 96.00 105 TRP A CA 1
ATOM 787 C C . TRP A 1 105 ? 8.476 -14.780 14.573 1.00 96.00 105 TRP A C 1
ATOM 789 O O . TRP A 1 105 ? 9.567 -15.334 14.471 1.00 96.00 105 TRP A O 1
ATOM 799 N N . THR A 1 106 ? 7.465 -15.069 13.747 1.00 95.19 106 THR A N 1
ATOM 800 C CA . THR A 1 106 ? 7.574 -16.106 12.706 1.00 95.19 106 THR A CA 1
ATOM 801 C C . THR A 1 106 ? 8.532 -15.735 11.580 1.00 95.19 106 THR A C 1
ATOM 803 O O . THR A 1 106 ? 9.027 -16.624 10.908 1.00 95.19 106 THR A O 1
ATOM 806 N N . GLY A 1 107 ? 8.762 -14.442 11.331 1.00 88.25 107 GLY A N 1
ATOM 807 C CA . GLY A 1 107 ? 9.752 -13.992 10.351 1.00 88.25 107 GLY A CA 1
ATOM 808 C C . GLY A 1 107 ? 11.195 -14.104 10.851 1.00 88.25 107 GLY A C 1
ATOM 809 O O . GLY A 1 107 ? 12.113 -14.138 10.036 1.00 88.25 107 GLY A O 1
ATOM 810 N N . THR A 1 108 ? 11.400 -14.138 12.172 1.00 86.56 108 THR A N 1
ATOM 811 C CA . THR A 1 108 ? 12.730 -14.250 12.800 1.00 86.56 108 THR A CA 1
ATOM 812 C C . THR A 1 108 ? 13.144 -15.671 13.190 1.00 86.56 108 THR A C 1
ATOM 814 O O . THR A 1 108 ? 14.329 -15.884 13.439 1.00 86.56 108 THR A O 1
ATOM 817 N N . VAL A 1 109 ? 12.196 -16.611 13.285 1.00 71.56 109 VAL A N 1
ATOM 818 C CA . VAL A 1 109 ? 12.430 -18.041 13.586 1.00 71.56 109 VAL A CA 1
ATOM 819 C C . VAL A 1 109 ? 12.584 -18.822 12.291 1.00 71.56 109 VAL A C 1
ATOM 821 O O . VAL A 1 109 ? 13.502 -19.668 12.237 1.00 71.56 109 VAL A O 1
#

Radius of gyration: 19.05 Å; Cα contacts (8 Å, |Δi|>4): 35; chains: 1; bounding box: 38×29×45 Å

Foldseek 3Di:
DVQQVVVVVVVVVVCVVCVVVVVVDPDDPVNVVVVCCCQCPPVHPNSDDDPDPPVNVVVVVVVVVVVVVVVCVVPDDVVVCVVVVPVVVCCVPPVVVVVVVVVVVVVVD

Sequence (109 aa):
MYSNLAILAVFGFAFSAVAGRIERSRISGPIIFIFFGLLAGPLGLGLINFDIEAVEMRVIADLTLALVLFIDAANANLSTLRTHAIIPRRMLLFGLPLCIALGAWTGTV

pLDDT: mean 89.98, std 6.57, range [66.44, 97.62]

Secondary structure (DSSP, 8-state):
-HHHHHHHHHHHHHHHHHHHHHTTSSS-HHHHHHHHHHHHSTTTT--------HHHHHHHHHHHHHHHHHHHHHH--HHHHHHTTHHHHHIIIIIHHHHHHHHHHHHH-

Mean predicted aligned error: 6.25 Å

Solvent-accessible surface area (backbone atoms only — not comparable to full-atom values): 6316 Å² total; per-residue (Å²): 110,70,66,45,51,49,54,52,49,52,50,52,51,55,45,62,75,42,40,78,61,40,72,78,47,94,60,54,70,69,59,54,54,52,52,48,48,49,43,36,22,73,86,47,70,48,70,40,81,79,93,66,56,71,67,63,55,45,54,54,50,53,53,50,48,52,50,50,55,48,53,54,58,72,70,53,62,63,72,60,42,68,78,55,42,68,60,61,49,47,42,56,71,48,45,49,56,48,53,51,51,50,52,52,51,65,72,73,107